Protein AF-A0A0Q8E2F5-F1 (afdb_monomer_lite)

Sequence (79 aa):
MTGEVLEPHVVYEDSRVVLTFRVGPHSDGGTCPSNKRVRYDVTLAEPLGDRALIDGQCMATGEAGSTSHCLPDAVRWKP

Structure (mmCIF, N/CA/C/O backbone):
data_AF-A0A0Q8E2F5-F1
#
_entry.id   AF-A0A0Q8E2F5-F1
#
loop_
_atom_site.group_PDB
_atom_site.id
_atom_site.type_symbol
_atom_site.label_atom_id
_atom_site.label_alt_id
_atom_site.label_comp_id
_atom_site.label_asym_id
_atom_site.label_entity_id
_atom_site.label_seq_id
_atom_site.pdbx_PDB_ins_code
_atom_site.Cartn_x
_atom_site.Cartn_y
_atom_site.Cartn_z
_atom_site.occupancy
_atom_site.B_iso_or_equiv
_atom_site.auth_seq_id
_atom_site.auth_comp_id
_atom_site.auth_asym_id
_atom_site.auth_atom_id
_atom_site.pdbx_PDB_model_num
ATOM 1 N N . MET A 1 1 ? 8.654 -0.098 -22.565 1.00 63.31 1 MET A N 1
ATOM 2 C CA . MET A 1 1 ? 7.317 -0.545 -22.113 1.00 63.31 1 MET A CA 1
ATOM 3 C C . MET A 1 1 ? 7.445 -0.865 -20.620 1.00 63.31 1 MET A C 1
ATOM 5 O O . MET A 1 1 ? 8.571 -1.046 -20.179 1.00 63.31 1 MET A O 1
ATOM 9 N N . THR A 1 2 ? 6.382 -0.830 -19.813 1.00 76.25 2 THR A N 1
ATOM 10 C CA . THR A 1 2 ? 6.466 -1.255 -18.396 1.00 76.25 2 THR A CA 1
ATOM 11 C C . THR A 1 2 ? 5.941 -2.675 -18.246 1.00 76.25 2 THR A C 1
ATOM 13 O O . THR A 1 2 ? 5.192 -3.131 -19.109 1.00 76.25 2 THR A O 1
ATOM 16 N N . GLY A 1 3 ? 6.294 -3.347 -17.150 1.00 83.44 3 GLY A N 1
ATOM 17 C CA . GLY A 1 3 ? 5.699 -4.636 -16.807 1.00 83.44 3 GLY A CA 1
ATOM 18 C C . GLY A 1 3 ? 4.189 -4.559 -16.553 1.00 83.44 3 GLY A C 1
ATOM 19 O O . GLY A 1 3 ? 3.607 -3.472 -16.448 1.00 83.44 3 GLY A O 1
ATOM 20 N N . GLU A 1 4 ? 3.563 -5.729 -16.459 1.00 88.50 4 GLU A N 1
ATOM 21 C CA . GLU A 1 4 ? 2.140 -5.890 -16.152 1.00 88.50 4 GLU A CA 1
ATOM 22 C C . GLU A 1 4 ? 1.870 -5.703 -14.655 1.00 88.50 4 GLU A C 1
ATOM 24 O O . GLU A 1 4 ? 2.640 -6.169 -13.818 1.00 88.50 4 GLU A O 1
ATOM 29 N N . VAL A 1 5 ? 0.767 -5.037 -14.308 1.00 91.12 5 VAL A N 1
ATOM 30 C CA . VAL A 1 5 ? 0.310 -4.941 -12.916 1.00 91.12 5 VAL A CA 1
ATOM 31 C C . VAL A 1 5 ? -0.322 -6.273 -12.521 1.00 91.12 5 VAL A C 1
ATOM 33 O O . VAL A 1 5 ? -1.324 -6.673 -13.108 1.00 91.12 5 VAL A O 1
ATOM 36 N N . LEU A 1 6 ? 0.258 -6.943 -11.529 1.00 93.19 6 LEU A N 1
ATOM 37 C CA . LEU A 1 6 ? -0.251 -8.207 -10.998 1.00 93.19 6 LEU A CA 1
ATOM 38 C C . LEU A 1 6 ? -1.448 -7.963 -10.072 1.00 93.19 6 LEU A C 1
ATOM 40 O O . LEU A 1 6 ? -1.632 -6.857 -9.557 1.00 93.19 6 LEU A O 1
ATOM 44 N N . GLU A 1 7 ? -2.231 -9.013 -9.817 1.00 94.44 7 GLU A N 1
ATOM 45 C CA . GLU A 1 7 ? -3.258 -8.977 -8.774 1.00 94.44 7 GLU A CA 1
ATOM 46 C C . GLU A 1 7 ? -2.630 -8.574 -7.426 1.00 94.44 7 GLU A C 1
ATOM 48 O O . GLU A 1 7 ? -1.591 -9.128 -7.034 1.00 94.44 7 GLU A O 1
ATOM 53 N N . PRO A 1 8 ? -3.189 -7.568 -6.730 1.00 96.00 8 PRO A N 1
ATOM 54 C CA . PRO A 1 8 ? -2.579 -7.057 -5.520 1.00 96.00 8 PRO A CA 1
ATOM 55 C C . PRO A 1 8 ? -2.751 -8.041 -4.365 1.00 96.00 8 PRO A C 1
ATOM 57 O O . PRO A 1 8 ? -3.796 -8.659 -4.180 1.00 96.00 8 PRO A O 1
ATOM 60 N N . HIS A 1 9 ? -1.718 -8.141 -3.535 1.00 96.81 9 HIS A N 1
ATOM 61 C CA . HIS A 1 9 ? -1.791 -8.921 -2.306 1.00 96.81 9 HIS A CA 1
ATOM 62 C C . HIS A 1 9 ? -2.489 -8.102 -1.218 1.00 96.81 9 HIS A C 1
ATOM 64 O O . HIS A 1 9 ? -2.108 -6.952 -0.988 1.00 96.81 9 HIS A O 1
ATOM 70 N N . VAL A 1 10 ? -3.479 -8.694 -0.547 1.00 97.81 10 VAL A N 1
ATOM 71 C CA . VAL A 1 10 ? -4.261 -8.037 0.508 1.00 97.81 10 VAL A CA 1
ATOM 72 C C . VAL A 1 10 ? -4.055 -8.764 1.830 1.00 97.81 10 VAL A C 1
ATOM 74 O O . VAL A 1 10 ? -4.280 -9.969 1.913 1.00 97.81 10 VAL A O 1
ATOM 77 N N . VAL A 1 11 ? -3.656 -8.028 2.866 1.00 97.88 11 VAL A N 1
ATOM 78 C CA . VAL A 1 11 ? -3.579 -8.521 4.247 1.00 97.88 11 VAL A CA 1
ATOM 79 C C . VAL A 1 11 ? -4.564 -7.738 5.101 1.00 97.88 11 VAL A C 1
ATOM 81 O O . VAL A 1 11 ? -4.513 -6.507 5.144 1.00 97.88 11 VAL A O 1
ATOM 84 N N . TYR A 1 12 ? -5.452 -8.457 5.778 1.00 98.19 12 TYR A N 1
ATOM 85 C CA . TYR A 1 12 ? -6.425 -7.888 6.703 1.00 98.19 12 TYR A CA 1
ATOM 86 C C . TYR A 1 12 ? -5.879 -7.976 8.125 1.00 98.19 12 TYR A C 1
ATOM 88 O O . TYR A 1 12 ? -5.471 -9.043 8.579 1.00 98.19 12 TYR A O 1
ATOM 96 N N . GLU A 1 13 ? -5.869 -6.844 8.818 1.00 97.44 13 GLU A N 1
ATOM 97 C CA . GLU A 1 13 ? -5.525 -6.736 10.231 1.00 97.44 13 GLU A CA 1
ATOM 98 C C . GLU A 1 13 ? -6.647 -5.987 10.969 1.00 97.44 13 GLU A C 1
ATOM 100 O O . GLU A 1 13 ? -7.514 -5.362 10.346 1.00 97.44 13 GLU A O 1
ATOM 105 N N . ASP A 1 14 ? -6.616 -6.011 12.302 1.00 97.12 14 ASP A N 1
ATOM 106 C CA . ASP A 1 14 ? -7.676 -5.424 13.132 1.00 97.12 14 ASP A CA 1
ATOM 107 C C . ASP A 1 14 ? -7.834 -3.911 12.915 1.00 97.12 14 ASP A C 1
ATOM 109 O O . ASP A 1 14 ? -8.946 -3.390 12.904 1.00 97.12 14 ASP A O 1
ATOM 113 N N . SER A 1 15 ? -6.724 -3.190 12.721 1.00 97.44 15 SER A N 1
ATOM 114 C CA . SER A 1 15 ? -6.710 -1.721 12.608 1.00 97.44 15 SER A CA 1
ATOM 115 C C . SER A 1 15 ? -6.411 -1.197 11.202 1.00 97.44 15 SER A C 1
ATOM 117 O O . SER A 1 15 ? -6.474 0.012 10.958 1.00 97.44 15 SER A O 1
ATOM 119 N N . ARG A 1 16 ? -6.064 -2.079 10.259 1.00 98.12 16 ARG A N 1
ATOM 120 C CA . ARG A 1 16 ? -5.644 -1.690 8.909 1.00 98.12 16 ARG A CA 1
ATOM 121 C C . ARG A 1 16 ? -5.837 -2.808 7.893 1.00 98.12 16 ARG A C 1
ATOM 123 O O . ARG A 1 16 ? -5.841 -3.984 8.232 1.00 98.12 16 ARG A O 1
ATOM 130 N N . VAL A 1 17 ? -5.934 -2.422 6.629 1.00 98.38 17 VAL A N 1
ATOM 131 C CA . VAL A 1 17 ? -5.842 -3.323 5.479 1.00 98.38 17 VAL A CA 1
ATOM 132 C C . VAL A 1 17 ? -4.616 -2.916 4.674 1.00 98.38 17 VAL A C 1
ATOM 134 O O . VAL A 1 17 ? -4.494 -1.759 4.268 1.00 98.38 17 VAL A O 1
ATOM 137 N N . VAL A 1 18 ? -3.694 -3.852 4.464 1.00 98.12 18 VAL A N 1
ATOM 138 C CA . VAL A 1 18 ? -2.473 -3.626 3.683 1.00 98.12 18 VAL A CA 1
ATOM 139 C C . VAL A 1 18 ? -2.687 -4.165 2.275 1.00 98.12 18 VAL A C 1
ATOM 141 O O . VAL A 1 18 ? -2.844 -5.369 2.081 1.00 98.12 18 VAL A O 1
ATOM 144 N N . LEU A 1 19 ? -2.692 -3.263 1.297 1.00 97.75 19 LEU A N 1
ATOM 145 C CA . LEU A 1 19 ? -2.829 -3.553 -0.123 1.00 97.75 19 LEU A CA 1
ATOM 146 C C . LEU A 1 19 ? -1.477 -3.335 -0.810 1.00 97.75 19 LEU A C 1
ATOM 148 O O . LEU A 1 19 ? -0.954 -2.223 -0.819 1.00 97.75 19 LEU A O 1
ATOM 152 N N . THR A 1 20 ? -0.911 -4.382 -1.406 1.00 97.19 20 THR A N 1
ATOM 153 C CA . THR A 1 20 ? 0.417 -4.325 -2.033 1.00 97.19 20 THR A CA 1
ATOM 154 C C . THR A 1 20 ? 0.327 -4.637 -3.518 1.00 97.19 20 THR A C 1
ATOM 156 O O . THR A 1 20 ? 0.140 -5.792 -3.911 1.00 97.19 20 THR A O 1
ATOM 159 N N . PHE A 1 21 ? 0.540 -3.619 -4.351 1.00 94.69 21 PHE A N 1
ATOM 160 C CA . PHE A 1 21 ? 0.706 -3.802 -5.791 1.00 94.69 21 PHE A CA 1
ATOM 161 C C . PHE A 1 21 ? 2.120 -4.276 -6.129 1.00 94.69 21 PHE A C 1
ATOM 163 O O . PHE A 1 21 ? 3.108 -3.876 -5.506 1.00 94.69 21 PHE A O 1
ATOM 170 N N . ARG A 1 22 ? 2.218 -5.132 -7.147 1.00 91.69 22 ARG A N 1
ATOM 171 C CA . ARG A 1 22 ? 3.480 -5.565 -7.750 1.00 91.69 22 ARG A CA 1
ATOM 172 C C . ARG A 1 22 ? 3.357 -5.514 -9.263 1.00 91.69 22 ARG A C 1
ATOM 174 O O . ARG A 1 22 ? 2.276 -5.707 -9.814 1.00 91.69 22 ARG A O 1
ATOM 181 N N . VAL A 1 23 ? 4.477 -5.241 -9.917 1.00 89.38 23 VAL A N 1
ATOM 182 C CA . VAL A 1 23 ? 4.579 -5.230 -11.373 1.00 89.38 23 VAL A CA 1
ATOM 183 C C . VAL A 1 23 ? 5.471 -6.395 -11.781 1.00 89.38 23 VAL A C 1
ATOM 185 O O . VAL A 1 23 ? 6.540 -6.584 -11.203 1.00 89.38 23 VAL A O 1
ATOM 188 N N . GLY A 1 24 ? 5.011 -7.199 -12.735 1.00 88.25 24 GLY A N 1
ATOM 189 C CA . GLY A 1 24 ? 5.787 -8.302 -13.286 1.00 88.25 24 GLY A CA 1
ATOM 190 C C . GLY A 1 24 ? 7.053 -7.803 -13.994 1.00 88.25 24 GLY A C 1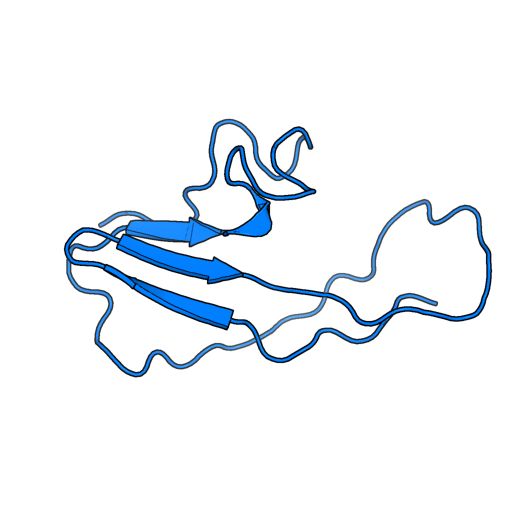
ATOM 191 O O . GLY A 1 24 ? 7.093 -6.663 -14.467 1.00 88.25 24 GLY A O 1
ATOM 192 N N . PRO A 1 25 ? 8.102 -8.633 -14.089 1.00 83.56 25 PRO A N 1
ATOM 193 C CA . PRO A 1 25 ? 9.321 -8.254 -14.787 1.00 83.56 25 PRO A CA 1
ATOM 194 C C . PRO A 1 25 ? 9.044 -7.975 -16.271 1.00 83.56 25 PRO A C 1
ATOM 196 O O . PRO A 1 25 ? 8.230 -8.643 -16.907 1.00 83.56 25 PRO A O 1
ATOM 199 N N . HIS A 1 26 ? 9.761 -7.004 -16.831 1.00 77.44 26 HIS A N 1
ATOM 200 C CA . HIS A 1 26 ? 9.812 -6.749 -18.269 1.00 77.44 26 HIS A CA 1
ATOM 201 C C . HIS A 1 26 ? 11.230 -7.056 -18.759 1.00 77.44 26 HIS A C 1
ATOM 203 O O . HIS A 1 26 ? 12.198 -6.621 -18.139 1.00 77.44 26 HIS A O 1
ATOM 209 N N . SER A 1 27 ? 11.349 -7.848 -19.828 1.00 74.00 27 SER A N 1
ATOM 210 C CA . SER A 1 27 ? 12.623 -8.394 -20.324 1.00 74.00 27 SER A CA 1
ATOM 211 C C . SER A 1 27 ? 13.548 -7.357 -20.952 1.00 74.00 27 SER A C 1
ATOM 213 O O . SER A 1 27 ? 14.747 -7.606 -21.080 1.00 74.00 27 SER A O 1
ATOM 215 N N . ASP A 1 28 ? 13.006 -6.210 -21.349 1.00 74.38 28 ASP A N 1
ATOM 216 C CA . ASP A 1 28 ? 13.745 -5.242 -22.141 1.00 74.38 28 ASP A CA 1
ATOM 217 C C . ASP A 1 28 ? 14.324 -4.164 -21.223 1.00 74.38 28 ASP A C 1
ATOM 219 O O . ASP A 1 28 ? 13.611 -3.504 -20.461 1.00 74.38 28 ASP A O 1
ATOM 223 N N . GLY A 1 29 ? 15.644 -3.985 -21.295 1.00 70.44 29 GLY A N 1
ATOM 224 C CA . GLY A 1 29 ? 16.338 -2.911 -20.592 1.00 70.44 29 GLY A CA 1
ATOM 225 C C . GLY A 1 29 ? 15.944 -1.530 -21.125 1.00 70.44 29 GLY A C 1
ATOM 226 O O . GLY A 1 29 ? 15.582 -1.364 -22.290 1.00 70.44 29 GLY A O 1
ATOM 227 N N . GLY A 1 30 ? 16.038 -0.506 -20.279 1.00 76.44 30 GLY A N 1
ATOM 228 C CA . GLY A 1 30 ? 15.731 0.869 -20.662 1.00 76.44 30 GLY A CA 1
ATOM 229 C C . GLY A 1 30 ? 16.088 1.872 -19.571 1.00 76.44 30 GLY A C 1
ATOM 230 O O . GLY A 1 30 ? 16.439 1.503 -18.456 1.00 76.44 30 GLY A O 1
ATOM 231 N N . THR A 1 31 ? 15.986 3.161 -19.892 1.00 79.06 31 THR A N 1
ATOM 232 C CA . THR A 1 31 ? 16.260 4.262 -18.950 1.00 79.06 31 THR A CA 1
ATOM 233 C C . THR A 1 31 ? 15.105 4.547 -17.985 1.00 79.06 31 THR A C 1
ATOM 235 O O . THR A 1 31 ? 15.269 5.373 -17.095 1.00 79.06 31 THR A O 1
ATOM 238 N N . CYS A 1 32 ? 13.951 3.889 -18.174 1.00 78.12 32 CYS A N 1
ATOM 239 C CA . CYS A 1 32 ? 12.749 3.931 -17.329 1.00 78.12 32 CYS A CA 1
ATOM 240 C C . CYS A 1 32 ? 12.502 5.287 -16.634 1.00 78.12 32 CYS A C 1
ATOM 242 O O . CYS A 1 32 ? 12.474 5.348 -15.407 1.00 78.12 32 CYS A O 1
ATOM 244 N N . PRO A 1 33 ? 12.302 6.386 -17.394 1.00 81.44 33 PRO A N 1
ATOM 245 C CA . PRO A 1 33 ? 12.152 7.719 -16.805 1.00 81.44 33 PRO A CA 1
ATOM 246 C C . PRO A 1 33 ? 10.878 7.850 -15.960 1.00 81.44 33 PRO A C 1
ATOM 248 O O . PRO A 1 33 ? 10.793 8.708 -15.086 1.00 81.44 33 PRO A O 1
ATOM 251 N N . SER A 1 34 ? 9.864 7.028 -16.245 1.00 80.12 34 SER A N 1
ATOM 252 C CA . SER A 1 34 ? 8.642 6.921 -15.455 1.00 80.12 34 SER A CA 1
ATOM 253 C C . SER A 1 34 ? 7.881 5.640 -15.800 1.00 80.12 34 SER A C 1
ATOM 255 O O . SER A 1 34 ? 8.074 5.058 -16.872 1.00 80.12 34 SER A O 1
ATOM 257 N N . ASN A 1 35 ? 6.971 5.243 -14.911 1.00 78.50 35 ASN A N 1
ATOM 258 C CA . ASN A 1 35 ? 6.057 4.130 -15.126 1.00 78.50 35 ASN A CA 1
ATOM 259 C C . ASN A 1 35 ? 4.727 4.606 -15.728 1.00 78.50 35 ASN A C 1
ATOM 261 O O . ASN A 1 35 ? 4.235 5.698 -15.434 1.00 78.50 35 ASN A O 1
ATOM 265 N N . LYS A 1 36 ? 4.092 3.755 -16.543 1.00 84.31 36 LYS A N 1
ATOM 266 C CA . LYS A 1 36 ? 2.713 3.970 -16.991 1.00 84.31 36 LYS A CA 1
ATOM 267 C C . LYS A 1 36 ? 1.786 3.949 -15.773 1.00 84.31 36 LYS A C 1
ATOM 269 O O . LYS A 1 36 ? 1.793 2.993 -15.004 1.00 84.31 36 LYS A O 1
ATOM 274 N N . ARG A 1 37 ? 0.936 4.968 -15.637 1.00 86.31 37 ARG A N 1
ATOM 275 C CA . ARG A 1 37 ? -0.153 4.972 -14.650 1.00 86.31 37 ARG A CA 1
ATOM 276 C C . ARG A 1 37 ? -1.342 4.186 -15.197 1.00 86.31 37 ARG A C 1
ATOM 278 O O . ARG A 1 37 ? -1.788 4.445 -16.314 1.00 86.31 37 ARG A O 1
ATOM 285 N N . VAL A 1 38 ? -1.838 3.232 -14.417 1.00 88.12 38 VAL A N 1
ATOM 286 C CA . VAL A 1 38 ? -2.958 2.351 -14.774 1.00 88.12 38 VAL A CA 1
ATOM 287 C C . VAL A 1 38 ? -3.996 2.437 -13.662 1.00 88.12 38 VAL A C 1
ATOM 289 O O . VAL A 1 38 ? -3.634 2.426 -12.488 1.00 88.12 38 VAL A O 1
ATOM 292 N N . ARG A 1 39 ? -5.277 2.561 -14.023 1.00 92.19 39 ARG A N 1
ATOM 293 C CA . ARG A 1 39 ? -6.371 2.464 -13.052 1.00 92.19 39 ARG A CA 1
ATOM 294 C C . ARG A 1 39 ? -6.598 0.993 -12.720 1.00 92.19 39 ARG A C 1
ATOM 296 O O . ARG A 1 39 ? -6.658 0.179 -13.637 1.00 92.19 39 ARG A O 1
ATOM 303 N N . TYR A 1 40 ? -6.733 0.683 -11.438 1.00 92.94 40 TYR A N 1
ATOM 304 C CA . TYR A 1 40 ? -7.016 -0.660 -10.952 1.00 92.94 40 TYR A CA 1
ATOM 305 C C . TYR A 1 40 ? -8.118 -0.569 -9.899 1.00 92.94 40 TYR A C 1
ATOM 307 O O . TYR A 1 40 ? -7.986 0.210 -8.954 1.00 92.94 40 TYR A O 1
ATOM 315 N N . ASP A 1 41 ? -9.184 -1.347 -10.065 1.00 95.12 41 ASP A N 1
ATOM 316 C CA . ASP A 1 41 ? -10.280 -1.418 -9.102 1.00 95.12 41 ASP A CA 1
ATOM 317 C C . ASP A 1 41 ? -10.106 -2.683 -8.250 1.00 95.12 41 ASP A C 1
ATOM 319 O O . ASP A 1 41 ? -9.979 -3.787 -8.778 1.00 95.12 41 ASP A O 1
ATOM 323 N N . VAL A 1 42 ? -10.067 -2.521 -6.925 1.00 94.56 42 VAL A N 1
ATOM 324 C CA . VAL A 1 42 ? -9.922 -3.628 -5.969 1.00 94.56 42 VAL A CA 1
ATOM 325 C C . VAL A 1 42 ? -11.216 -3.771 -5.185 1.00 94.56 42 VAL A C 1
ATOM 327 O O . VAL A 1 42 ? -11.668 -2.818 -4.552 1.00 94.56 42 VAL A O 1
ATOM 330 N N . THR A 1 43 ? -11.792 -4.971 -5.197 1.00 95.88 43 THR A N 1
ATOM 331 C CA . THR A 1 43 ? -12.908 -5.326 -4.312 1.00 95.88 43 THR A CA 1
ATOM 332 C C . THR A 1 43 ? -12.349 -6.049 -3.095 1.00 95.88 43 THR A C 1
ATOM 334 O O . THR A 1 43 ? -11.714 -7.091 -3.236 1.00 95.88 43 THR A O 1
ATOM 337 N N . LEU A 1 44 ? -12.561 -5.493 -1.902 1.00 96.06 44 LEU A N 1
ATOM 338 C CA . LEU A 1 44 ? -12.132 -6.122 -0.654 1.00 96.06 44 LEU A CA 1
ATOM 339 C C . LEU A 1 44 ? -13.102 -7.242 -0.259 1.00 96.06 44 LEU A C 1
ATOM 341 O O . LEU A 1 44 ? -14.313 -7.117 -0.434 1.00 96.06 44 LEU A O 1
ATOM 345 N N . ALA A 1 45 ? -12.560 -8.319 0.307 1.00 97.12 45 ALA A N 1
ATOM 346 C CA . ALA A 1 45 ? -13.335 -9.435 0.848 1.00 97.12 45 ALA A CA 1
ATOM 347 C C . ALA A 1 45 ? -14.019 -9.076 2.178 1.00 97.12 45 ALA A C 1
ATOM 349 O O . ALA A 1 45 ? -15.041 -9.659 2.530 1.00 97.12 45 ALA A O 1
ATOM 350 N N . GLU A 1 46 ? -13.472 -8.093 2.895 1.00 96.75 46 GLU A N 1
ATOM 351 C CA . GLU A 1 46 ? -14.032 -7.554 4.128 1.00 96.75 46 GLU A CA 1
ATOM 352 C C . GLU A 1 46 ? -14.280 -6.044 3.991 1.00 96.75 46 GLU A C 1
ATOM 354 O O . GLU A 1 46 ? -13.481 -5.348 3.354 1.00 96.75 46 GLU A O 1
ATOM 359 N N . PRO A 1 47 ? -15.333 -5.492 4.622 1.00 95.44 47 PRO A N 1
ATOM 360 C CA . PRO A 1 47 ? -15.562 -4.050 4.646 1.00 95.44 47 PRO A CA 1
ATOM 361 C C . PRO A 1 47 ? -14.388 -3.315 5.288 1.00 95.44 47 PRO A C 1
ATOM 363 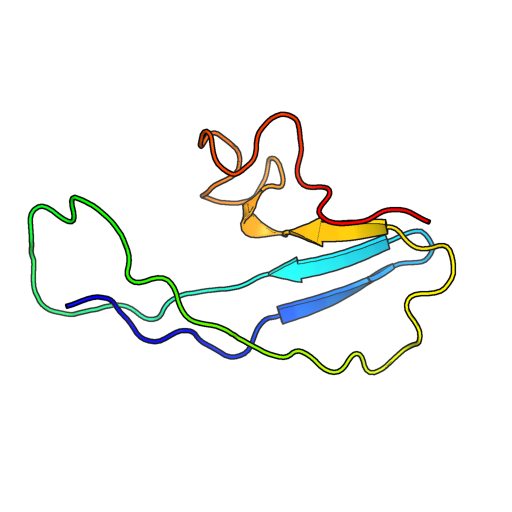O O . PRO A 1 47 ? -13.922 -3.725 6.346 1.00 95.44 47 PRO A O 1
ATOM 366 N N . LEU A 1 48 ? -13.938 -2.200 4.709 1.00 95.94 48 LEU A N 1
ATOM 367 C CA . LEU A 1 48 ? -12.819 -1.441 5.277 1.00 95.94 48 LEU A CA 1
ATOM 368 C C . LEU A 1 48 ? -13.129 -0.950 6.705 1.00 95.94 48 LEU A C 1
ATOM 370 O O . LEU A 1 48 ?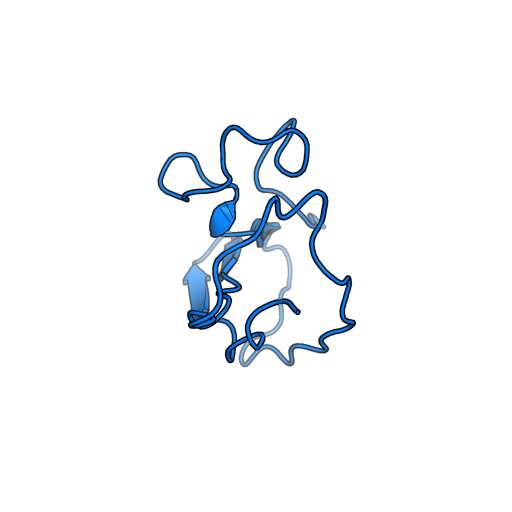 -12.297 -1.116 7.594 1.00 95.94 48 LEU A O 1
A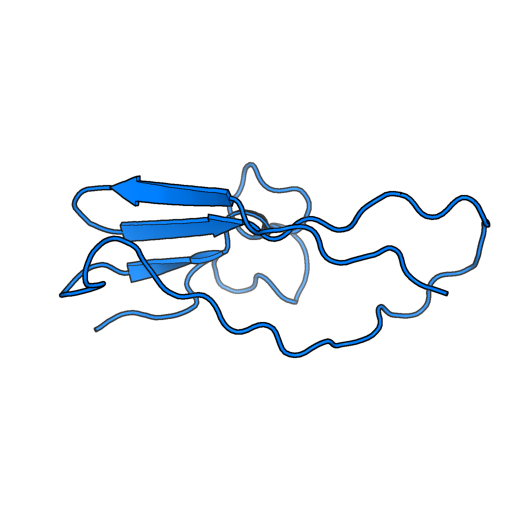TOM 374 N N . GLY A 1 49 ? -14.351 -0.462 6.948 1.00 95.69 49 GLY A N 1
ATOM 375 C CA . GLY A 1 49 ? -14.789 -0.002 8.271 1.00 95.69 49 GLY A CA 1
ATOM 376 C C . GLY A 1 49 ? -13.922 1.150 8.784 1.00 95.69 49 GLY A C 1
ATOM 377 O O . GLY A 1 49 ? -13.577 2.042 8.014 1.00 95.69 49 GLY A O 1
ATOM 378 N N . ASP A 1 50 ? -13.527 1.081 10.057 1.00 96.94 50 ASP A N 1
ATOM 379 C CA . ASP A 1 50 ? -12.655 2.076 10.702 1.00 96.94 50 ASP A CA 1
ATOM 380 C C . ASP A 1 50 ? -11.146 1.807 10.488 1.00 96.94 50 ASP A C 1
ATOM 382 O O . ASP A 1 50 ? -10.288 2.403 11.143 1.00 96.94 50 ASP A O 1
ATOM 386 N N . ARG A 1 51 ? -10.789 0.883 9.586 1.00 98.25 51 ARG A N 1
ATOM 387 C CA . ARG A 1 51 ? -9.399 0.473 9.342 1.00 98.25 51 ARG A CA 1
ATOM 388 C C . ARG A 1 51 ? -8.702 1.405 8.359 1.00 98.25 51 ARG A C 1
ATOM 390 O O . ARG A 1 51 ? -9.254 1.743 7.320 1.00 98.25 51 ARG A O 1
ATOM 397 N N . ALA A 1 52 ? -7.440 1.742 8.606 1.00 98.19 52 ALA A N 1
ATOM 398 C CA . ALA A 1 52 ? -6.645 2.474 7.616 1.00 98.19 52 ALA A CA 1
ATOM 399 C C . ALA A 1 52 ? -6.357 1.610 6.371 1.00 98.19 52 ALA A C 1
ATOM 401 O O . ALA A 1 52 ? -6.077 0.418 6.496 1.00 98.19 52 ALA A O 1
ATOM 402 N N . LEU A 1 53 ? -6.342 2.214 5.178 1.00 97.75 53 LEU A N 1
ATOM 403 C CA . LEU A 1 53 ? -5.820 1.569 3.970 1.00 97.75 53 LEU A CA 1
ATOM 404 C C . LEU A 1 53 ? -4.343 1.920 3.811 1.00 97.75 53 LEU A C 1
ATOM 406 O O . LEU A 1 53 ? -3.987 3.098 3.697 1.00 97.75 53 LEU A O 1
ATOM 410 N N . ILE A 1 54 ? -3.495 0.899 3.781 1.00 98.06 54 ILE A N 1
ATOM 411 C CA . ILE A 1 54 ? -2.043 1.032 3.695 1.00 98.06 54 ILE A CA 1
ATOM 412 C C . ILE A 1 54 ? -1.554 0.483 2.359 1.00 98.06 54 ILE A C 1
ATOM 414 O O . ILE A 1 54 ? -1.935 -0.614 1.959 1.00 98.06 54 ILE A O 1
ATOM 418 N N . ASP A 1 55 ? -0.678 1.226 1.690 1.00 97.19 55 ASP A N 1
ATOM 419 C CA . ASP A 1 55 ? 0.084 0.731 0.546 1.00 97.19 55 ASP A CA 1
ATOM 420 C C . ASP A 1 55 ? 1.319 -0.018 1.047 1.00 97.19 55 ASP A C 1
ATOM 422 O O . ASP A 1 55 ? 2.256 0.581 1.583 1.00 97.19 55 ASP A O 1
ATOM 426 N N . GLY A 1 56 ? 1.329 -1.339 0.888 1.00 97.50 56 GLY A N 1
ATOM 427 C CA . GLY A 1 56 ? 2.414 -2.165 1.408 1.00 97.50 56 GLY A CA 1
ATOM 428 C C . GLY A 1 56 ? 3.770 -1.903 0.748 1.00 97.50 56 GLY A C 1
ATOM 429 O O . GLY A 1 56 ? 4.794 -2.142 1.386 1.00 97.50 56 GLY A O 1
ATOM 430 N N . GLN A 1 57 ? 3.814 -1.350 -0.474 1.00 95.88 57 GLN A N 1
ATOM 431 C CA . GLN A 1 57 ? 5.082 -0.938 -1.095 1.00 95.88 57 GLN A CA 1
ATOM 432 C C . GLN A 1 57 ? 5.694 0.285 -0.409 1.00 95.88 57 GLN A C 1
ATOM 434 O O . GLN A 1 57 ? 6.908 0.472 -0.465 1.00 95.88 57 GLN A O 1
ATOM 439 N N . CYS A 1 58 ? 4.869 1.094 0.256 1.00 96.88 58 CYS A N 1
ATOM 440 C CA . CYS A 1 58 ? 5.292 2.302 0.953 1.00 96.88 58 CYS A CA 1
ATOM 441 C C . CYS A 1 58 ? 5.651 2.091 2.424 1.00 96.88 58 CYS A C 1
ATOM 443 O O . CYS A 1 58 ? 6.096 3.025 3.089 1.00 96.88 58 CYS A O 1
ATOM 445 N N . MET A 1 59 ? 5.459 0.885 2.957 1.00 95.44 59 MET A N 1
ATOM 446 C CA . MET A 1 59 ? 5.931 0.551 4.298 1.00 95.44 59 MET A CA 1
ATOM 447 C C . MET A 1 59 ? 7.465 0.532 4.337 1.00 95.44 59 MET A C 1
ATOM 449 O O . MET A 1 59 ? 8.117 0.347 3.315 1.00 95.44 59 MET A O 1
ATOM 453 N N . ALA A 1 60 ? 8.057 0.652 5.530 1.00 87.62 60 ALA A N 1
ATOM 454 C CA . ALA A 1 60 ? 9.516 0.624 5.696 1.00 87.62 60 ALA A CA 1
ATOM 455 C C . ALA A 1 60 ? 10.176 -0.669 5.171 1.00 87.62 60 ALA A C 1
ATOM 457 O O . ALA A 1 60 ? 11.355 -0.669 4.835 1.00 87.62 60 ALA A O 1
ATOM 458 N N . THR A 1 61 ? 9.420 -1.767 5.101 1.00 86.69 61 THR A N 1
ATOM 459 C CA . THR A 1 61 ? 9.856 -3.057 4.545 1.00 86.69 61 THR A CA 1
ATOM 460 C C . THR A 1 61 ? 9.573 -3.207 3.046 1.00 86.69 61 THR A C 1
ATOM 462 O O . THR A 1 61 ? 9.933 -4.231 2.472 1.00 86.69 61 THR A O 1
ATOM 465 N N . GLY A 1 62 ? 8.884 -2.246 2.424 1.00 88.38 62 GLY A N 1
ATOM 466 C CA . GLY A 1 62 ? 8.555 -2.240 1.000 1.00 88.38 62 GLY A CA 1
ATOM 467 C C . GLY A 1 62 ? 9.640 -1.563 0.164 1.00 88.38 62 GLY A C 1
ATOM 468 O O . GLY A 1 62 ? 10.332 -0.658 0.629 1.00 88.38 62 GLY A O 1
ATOM 469 N N . GLU A 1 63 ? 9.780 -1.982 -1.094 1.00 88.44 63 GLU A N 1
ATOM 470 C CA . GLU A 1 63 ? 10.835 -1.487 -1.993 1.00 88.44 63 GLU A CA 1
ATOM 471 C C . GLU A 1 63 ? 10.673 0.003 -2.333 1.00 88.44 63 GLU A C 1
ATOM 473 O O . GLU A 1 63 ? 11.655 0.685 -2.625 1.00 88.44 63 GLU A O 1
ATOM 478 N N . ALA A 1 64 ? 9.443 0.526 -2.271 1.00 90.31 64 ALA A N 1
ATOM 479 C CA . ALA A 1 64 ? 9.138 1.913 -2.605 1.00 90.31 64 ALA A CA 1
ATOM 480 C C . ALA A 1 64 ? 9.121 2.860 -1.393 1.00 90.31 64 ALA A C 1
ATOM 482 O O . ALA A 1 64 ? 8.963 4.065 -1.593 1.00 90.31 64 ALA A O 1
ATOM 483 N N . GLY A 1 65 ? 9.294 2.365 -0.161 1.00 91.12 65 GLY A N 1
ATOM 484 C CA . GLY A 1 65 ? 9.073 3.132 1.075 1.00 91.12 65 GLY A CA 1
ATOM 485 C C . GLY A 1 65 ? 9.883 4.427 1.199 1.00 91.12 65 GLY A C 1
ATOM 486 O O . GLY A 1 65 ? 9.440 5.369 1.847 1.00 91.12 65 GLY A O 1
ATOM 487 N N . SER A 1 66 ? 11.039 4.514 0.538 1.00 88.75 66 SER A N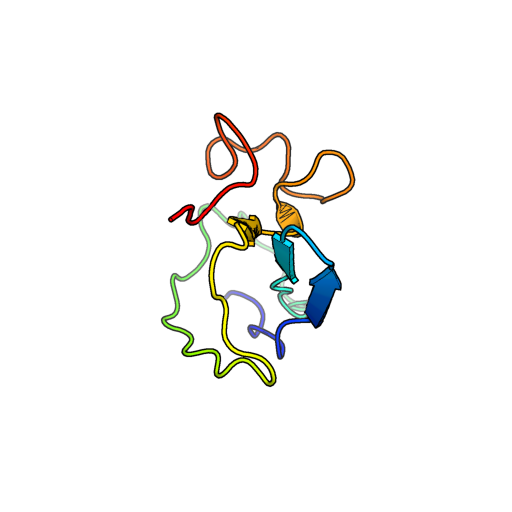 1
ATOM 488 C CA . SER A 1 66 ? 11.899 5.708 0.519 1.00 88.75 66 SER A CA 1
ATOM 489 C C . SER A 1 66 ? 11.609 6.681 -0.630 1.00 88.75 66 SER A C 1
ATOM 491 O O . SER A 1 66 ? 12.225 7.744 -0.716 1.00 88.75 66 SER A O 1
ATOM 493 N N . THR A 1 67 ? 10.698 6.334 -1.540 1.00 90.25 67 THR A N 1
ATOM 494 C CA . THR A 1 67 ? 10.373 7.167 -2.701 1.00 90.25 67 THR A CA 1
ATOM 495 C C . THR A 1 67 ? 9.444 8.315 -2.320 1.00 90.25 67 THR A C 1
ATOM 497 O O . THR A 1 67 ? 8.638 8.220 -1.396 1.00 90.25 67 THR A O 1
ATOM 500 N N . SER A 1 68 ? 9.486 9.401 -3.092 1.00 91.19 68 SER A N 1
ATOM 501 C CA . SER A 1 68 ? 8.622 10.569 -2.875 1.00 91.19 68 SER A CA 1
ATOM 502 C C . SER A 1 68 ? 7.122 10.261 -2.976 1.00 91.19 68 SER A C 1
ATOM 504 O O . SER A 1 68 ? 6.315 10.997 -2.417 1.00 91.19 68 SER A O 1
ATOM 506 N N . HIS A 1 69 ? 6.734 9.168 -3.641 1.00 88.38 69 HIS A N 1
ATOM 507 C CA . HIS A 1 69 ? 5.342 8.712 -3.742 1.00 88.38 69 HIS A CA 1
ATOM 508 C C . HIS A 1 69 ? 4.802 8.066 -2.455 1.00 88.38 69 HIS A C 1
ATOM 510 O O . HIS A 1 69 ? 3.590 7.855 -2.329 1.00 88.38 69 HIS A O 1
ATOM 516 N N . CYS A 1 70 ? 5.693 7.743 -1.521 1.00 94.31 70 CYS A N 1
ATOM 517 C CA . CYS A 1 70 ? 5.394 7.126 -0.234 1.00 94.31 70 CYS A CA 1
ATOM 518 C C . CYS A 1 70 ? 5.578 8.095 0.940 1.00 94.31 70 CYS A C 1
ATOM 520 O O . CYS A 1 70 ? 5.502 7.682 2.091 1.00 94.31 70 CYS A O 1
ATOM 522 N N . LEU A 1 71 ? 5.831 9.378 0.664 1.00 89.44 71 LEU A N 1
ATOM 523 C CA . LEU A 1 71 ? 5.929 10.400 1.698 1.00 89.44 71 LEU A CA 1
ATOM 524 C C . LEU A 1 71 ? 4.553 11.036 1.976 1.00 89.44 71 LEU A C 1
ATOM 526 O O . LEU A 1 71 ? 3.787 11.260 1.035 1.00 89.44 71 LEU A O 1
ATOM 530 N N . PRO A 1 72 ? 4.251 11.390 3.240 1.00 90.50 72 PRO A N 1
ATOM 531 C CA . PRO A 1 72 ? 5.096 11.190 4.422 1.00 90.50 72 PRO A CA 1
ATOM 532 C C . PRO A 1 72 ? 5.070 9.752 4.968 1.00 90.50 72 PRO A C 1
ATOM 534 O O . PRO A 1 72 ? 5.960 9.394 5.735 1.00 90.50 72 PRO A O 1
ATOM 537 N N . ASP A 1 73 ? 4.071 8.947 4.602 1.00 93.88 73 ASP A N 1
ATOM 538 C CA . ASP A 1 73 ? 3.907 7.577 5.079 1.00 93.88 73 ASP A CA 1
ATOM 539 C C . ASP A 1 73 ? 3.158 6.674 4.070 1.00 93.88 73 ASP A C 1
ATOM 541 O O . ASP A 1 73 ? 2.776 7.076 2.967 1.00 93.88 73 ASP A O 1
ATOM 545 N N . ALA A 1 74 ? 2.945 5.417 4.467 1.00 96.88 74 ALA A N 1
ATOM 546 C CA . ALA A 1 74 ? 2.271 4.395 3.669 1.00 96.88 74 ALA A CA 1
ATOM 547 C C . ALA A 1 74 ? 0.734 4.505 3.642 1.00 96.88 74 ALA A C 1
ATOM 549 O O . ALA A 1 74 ? 0.070 3.667 3.027 1.00 96.88 74 ALA A O 1
ATOM 550 N N . VAL A 1 75 ? 0.140 5.480 4.331 1.00 97.00 75 VAL A N 1
ATOM 551 C CA . VAL A 1 75 ? -1.311 5.598 4.470 1.00 97.00 75 VAL A CA 1
ATOM 552 C C . VAL A 1 75 ? -1.902 6.176 3.190 1.00 97.00 75 VAL A C 1
ATOM 554 O O . VAL A 1 75 ? -1.545 7.263 2.743 1.00 97.00 75 VAL A O 1
ATOM 557 N N . ARG A 1 76 ? -2.867 5.462 2.609 1.00 95.38 76 ARG A N 1
ATOM 558 C CA . ARG A 1 76 ? -3.634 5.921 1.440 1.00 95.38 76 ARG A CA 1
ATOM 559 C C . ARG A 1 76 ? -5.030 6.391 1.799 1.00 95.38 76 ARG A C 1
ATOM 561 O O . ARG A 1 76 ? -5.608 7.193 1.072 1.00 95.38 76 ARG A O 1
ATOM 568 N N . TRP A 1 77 ? -5.554 5.907 2.918 1.00 96.50 77 TRP A N 1
ATOM 569 C CA . TRP A 1 77 ? -6.835 6.334 3.450 1.00 96.50 77 TRP A CA 1
ATOM 570 C C . TRP A 1 77 ? -6.916 6.064 4.952 1.00 96.50 77 TRP A C 1
ATOM 572 O O . TRP A 1 77 ? -6.360 5.079 5.444 1.00 96.50 77 TRP A O 1
ATOM 582 N N . LYS A 1 78 ? -7.632 6.934 5.661 1.00 95.31 78 LYS A N 1
ATOM 583 C CA . LYS A 1 78 ? -8.096 6.753 7.038 1.00 95.31 78 LYS A CA 1
ATOM 584 C C . LYS A 1 78 ? -9.554 7.243 7.107 1.00 95.31 78 LYS A C 1
ATOM 586 O O . LYS A 1 78 ? -9.884 8.129 6.312 1.00 95.31 78 LYS A O 1
ATOM 591 N N . PRO A 1 79 ? -10.380 6.679 8.001 1.00 89.69 79 PRO A N 1
ATOM 592 C CA . PRO A 1 79 ? -11.718 7.194 8.289 1.00 89.69 79 PRO A CA 1
ATOM 593 C C . PRO A 1 79 ? -11.711 8.659 8.735 1.00 89.69 79 PRO A C 1
ATOM 595 O O . PRO A 1 79 ? -10.702 9.088 9.350 1.00 89.69 79 PRO A O 1
#

Foldseek 3Di:
DFAAWDDWDWDDDPAAIETEIDGDDDPDDDPCPDDDDDDDDDDDPDDCPQHFYFHPLCAPPHVCVPPPVQPPHRTPDGD

pLDDT: mean 90.94, std 7.69, range [63.31, 98.38]

Radius of gyration: 13.94 Å; chains: 1; bounding box: 32×21×35 Å

Secondary structure (DSSP, 8-state):
-PPPBPPPEEEE-SSEEEEE--B---SS------PPP-------SS--TTPEEEEGGGSTTSTTTTSGGG-S-SEEE--

=== Feature glossary ===
A reading guide for the features in this record.

Start from the sequence.

  · Sequence gives the chain of amino acids in standard one-letter code (A=alanine, C=cysteine, …, Y=tyrosine), read N→C. It is the only feature that is directly encoded by the gene; all structural features are derived from the folded form of this sequence.

Fold it, and you get atomic coordinates and the backbone conformation that goes with them.

  · The mmCIF table is the protein's shape written out atom by atom. For each backbone N, Cα, C, and carbonyl O, it records an (x, y, z) coordinate triple in Å plus the residue type, chain letter, and residue number.

  · Backbone dihedral angles. Every residue except chain termini has a φ (preceding-C → N → Cα → C) and a ψ (N → Cα → C → next-N). They are reported in degrees following the IUPAC sign convention. Secondary structure is essentially a statement about which (φ, ψ) basin each residue occupies.

  · DSSP 8-state secondary structure assigns each residue one of H (α-helix), G (3₁₀-helix), I (π-helix), E (extended β-strand), B (isolated β-bridge), T (hydrogen-bonded turn), S (bend), or '-' (coil). The assignment is computed from backbone hydrogen-bond geometry via the Kabsch–Sander algorithm.

  · P-SEA three-state annotation labels each residue as helix, strand, or coil based purely on the geometry of the Cα trace. It serves as a fallback when the full backbone (and thus DSSP) is unavailable.

Summarize the fold with a handful of shape descriptors and a per-residue structural alphabet.

  · Radius of gyration (Rg) is the root-mean-square distance of Cα atoms from their centroid — a single number for overall size and compactness. A globular domain of N residues has Rg ≈ 2.2·N^0.38 Å; an extended or disordered chain has a much larger Rg. The Cα contact count is the number of residue pairs whose Cα atoms are within 8 Å and are more than four positions apart in sequence — a standard proxy for tertiary packing density. The bounding box is the smallest axis-aligned box enclosing all Cα atoms.

  · Foldseek's 3Di representation compresses backbone geometry into a per-residue letter drawn from a learned twenty-state alphabet. It captures the tertiary interaction pattern around each residue — which residues are packed against it in space, regardless of where they are in sequence.

  · Accessible surface area quantifies burial. A residue with SASA near zero is packed into the hydrophobic core; one with SASA >100 Å² sits on the surface. Computed here via the Shrake–Rupley numerical algorithm with a 1.4 Å probe.

Ask how reliable the model is.

  · For AlphaFold models, the B-factor field carries 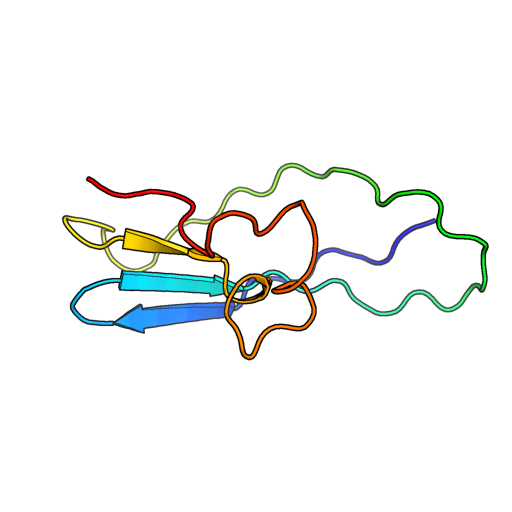pLDDT — the model's own estimate of local accuracy on a 0–100 scale. Regions with pLDDT<50 should be treated as essentially unmodeled; they often correspond to intrinsically disordered segments.

  · For experimental (PDB) structures, the B-factor (temperature factor) quantifies the positional spread of each atom in the crystal — a combination of thermal vibration and static disorder — in units of Å². High B-factors mark flexible loops or poorly resolved regions; low B-factors mark the rigid, well-ordered core.

  · PAE(i, j) answers: if I align the predicted and true structures on residue i, how far off (in Å) do I expect residue j to be? A block-diagonal PAE matrix with low values on the blocks and high values off-diagonal is the signature of a multi-domain protein with confidently predicted domains but uncertain inter-domain orientation.

Place it in context: what it resembles, what it is annotated as, and how it looks.

  · Structural nearest neighbors (via Foldseek easy-search vs the PDB). Reported per hit: target PDB id, E-value, and alignment TM-score. A TM-score above ~0.5 is the conventional threshold for 'same fold'.

  · Functional annotations link the protein to curated databases. InterPro entries identify conserved domains and families by matching the sequence against member-database signatures (Pfam, PROSITE, CDD, …). Gene Ontology (GO) terms describe molecular function, biological process, and cellular component in a controlled vocabulary. CATH places the structure in a hierarchical fold classification (Class/Architecture/Topology/Homologous-superfamily). The organism is the source species.

  · Plot images: a contact map (which residues are close in 3D, as an N×N binary image), a Ramachandran scatter (backbone torsion angles, revealing secondary-structure composition at a glance), and — for AlphaFold structures — a PAE heatmap (pairwise prediction confidence).

  · Structure images are PyMOL renders from six orthogonal camera directions. Cartoon representation draws helices as coils and strands as arrows; sticks shows the backbone as bonds; surface shows the solvent-excluded envelope. Rainbow coloring maps sequence position to hue (blue→red, N→C); chain coloring assigns a distinct color per polypeptide.